Protein AF-A0A6D1AI35-F1 (afdb_monomer)

Nearest PDB structures (foldseek):
  6t7o-assembly1_B  TM=9.583E-01  e=1.333E-06  Staphylococcus aureus subsp. aureus NCTC 8325
  3ka5-assembly1_A  TM=9.749E-01  e=4.768E-06  Clostridium acetobutylicum
  3k2t-assembly1_A  TM=9.966E-01  e=1.502E-05  Listeria monocytogenes
  5nko-assembly1_B  TM=9.038E-01  e=4.197E-06  Staphylococcus aureus subsp. aureus NCTC 8325
  3lyv-assembly1_B-2  TM=9.192E-01  e=2.840E-05  Streptococcus pyogenes serotype M6

Structure (mmCIF, N/CA/C/O backbone):
data_AF-A0A6D1AI35-F1
#
_entry.id   AF-A0A6D1AI35-F1
#
loop_
_atom_site.group_PDB
_atom_site.id
_atom_site.type_symbol
_atom_site.label_atom_id
_atom_site.label_alt_id
_atom_site.label_comp_id
_atom_site.label_asym_id
_atom_site.label_entity_id
_atom_site.label_seq_id
_atom_site.pd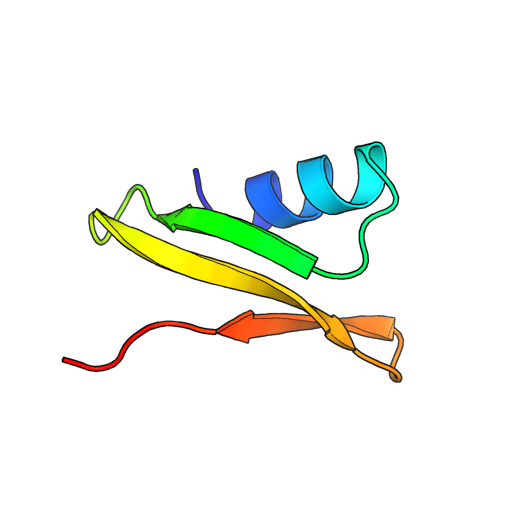bx_PDB_ins_code
_atom_site.Cartn_x
_atom_site.Cartn_y
_atom_site.Cartn_z
_atom_site.occupancy
_atom_site.B_iso_or_equiv
_atom_site.auth_seq_id
_atom_site.auth_comp_id
_atom_site.auth_asym_id
_atom_site.auth_atom_id
_atom_site.pdbx_PDB_model_num
ATOM 1 N N . MET A 1 1 ? 5.694 6.638 -6.127 1.00 89.06 1 MET A N 1
ATOM 2 C CA . MET A 1 1 ? 4.867 6.834 -4.935 1.00 89.06 1 MET A CA 1
ATOM 3 C C . MET A 1 1 ? 5.377 5.888 -3.874 1.00 89.06 1 MET A C 1
ATOM 5 O O . MET A 1 1 ? 5.577 4.711 -4.174 1.00 89.06 1 MET A O 1
ATOM 9 N N . ASP A 1 2 ? 5.662 6.417 -2.694 1.00 95.50 2 ASP A N 1
ATOM 10 C CA . ASP A 1 2 ? 5.942 5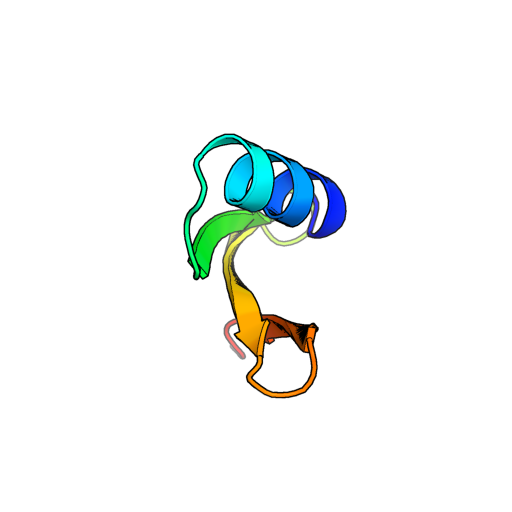.613 -1.507 1.00 95.50 2 ASP A CA 1
ATOM 11 C C . ASP A 1 2 ? 4.635 5.303 -0.751 1.00 95.50 2 ASP A C 1
ATOM 13 O O . ASP A 1 2 ? 3.541 5.722 -1.141 1.00 95.50 2 ASP A O 1
ATOM 17 N N . SER A 1 3 ? 4.730 4.519 0.318 1.00 95.50 3 S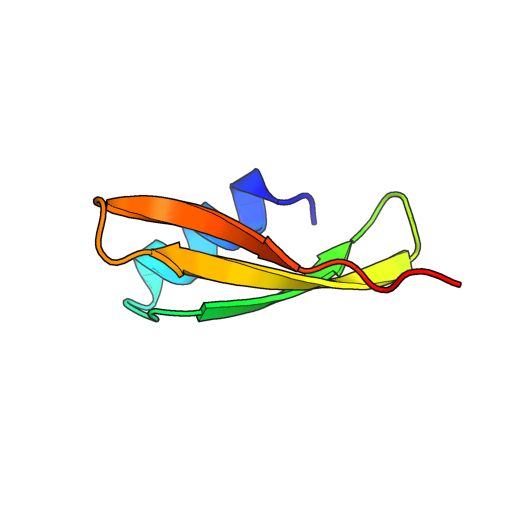ER A N 1
ATOM 18 C CA . SER A 1 3 ? 3.563 4.131 1.111 1.00 95.50 3 SER A CA 1
ATOM 19 C C . SER A 1 3 ? 2.934 5.298 1.885 1.00 95.50 3 SER A C 1
ATOM 21 O O . SER A 1 3 ? 1.725 5.272 2.121 1.00 95.50 3 SER A O 1
ATOM 23 N N . GLU A 1 4 ? 3.695 6.331 2.254 1.00 96.25 4 GLU A N 1
ATOM 24 C CA . GLU A 1 4 ? 3.186 7.491 2.994 1.00 96.25 4 GLU A CA 1
ATOM 25 C C . GLU A 1 4 ? 2.329 8.389 2.097 1.00 96.25 4 GLU A C 1
ATOM 27 O O . GLU A 1 4 ? 1.219 8.778 2.473 1.00 96.25 4 GLU A O 1
ATOM 32 N N . GLU A 1 5 ? 2.794 8.648 0.877 1.00 96.88 5 GLU A N 1
ATOM 33 C CA . GLU A 1 5 ? 2.052 9.376 -0.148 1.00 96.88 5 GLU A CA 1
ATOM 34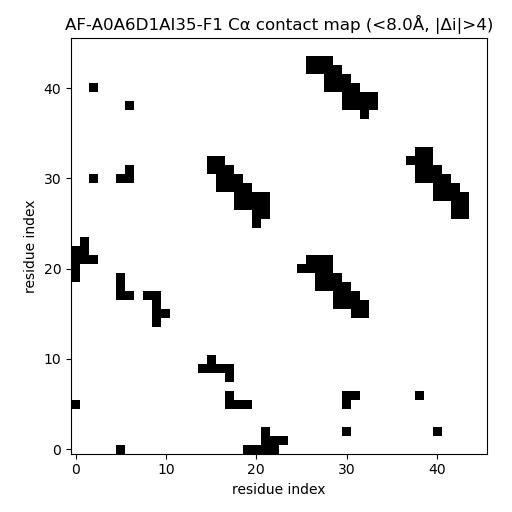 C C . GLU A 1 5 ? 0.758 8.631 -0.519 1.00 96.88 5 GLU A C 1
ATOM 36 O O . GLU A 1 5 ? -0.312 9.241 -0.610 1.00 96.88 5 GLU A O 1
ATOM 41 N N . ALA A 1 6 ? 0.822 7.301 -0.642 1.00 97.12 6 ALA A N 1
ATOM 42 C CA . ALA A 1 6 ? -0.353 6.467 -0.881 1.00 97.12 6 ALA A CA 1
ATOM 43 C C . ALA A 1 6 ? -1.383 6.569 0.262 1.00 97.12 6 ALA A C 1
ATOM 45 O O . ALA A 1 6 ? -2.584 6.681 0.006 1.00 97.12 6 ALA A O 1
ATOM 46 N N . ILE A 1 7 ? -0.936 6.584 1.526 1.00 96.88 7 ILE A N 1
ATOM 47 C CA . ILE A 1 7 ? -1.812 6.779 2.696 1.00 96.88 7 ILE A CA 1
ATOM 48 C C . ILE A 1 7 ? -2.455 8.170 2.673 1.00 96.88 7 ILE A C 1
ATOM 50 O O . ILE A 1 7 ? -3.652 8.298 2.948 1.00 96.88 7 ILE A O 1
ATOM 54 N N . LEU A 1 8 ? -1.692 9.215 2.340 1.00 96.62 8 LEU A N 1
ATOM 55 C CA . LEU A 1 8 ? -2.216 10.576 2.247 1.00 96.62 8 LEU A CA 1
ATOM 56 C C . LEU A 1 8 ? -3.339 10.662 1.206 1.00 96.62 8 LEU A C 1
ATOM 58 O O . LEU A 1 8 ? -4.429 11.145 1.518 1.00 96.62 8 LEU A O 1
ATOM 62 N N . GLN A 1 9 ? -3.107 10.138 0.001 1.00 96.75 9 GLN A N 1
ATOM 63 C CA . GLN A 1 9 ? -4.111 10.130 -1.066 1.00 96.75 9 GLN A CA 1
ATOM 64 C C . GLN A 1 9 ? -5.335 9.283 -0.696 1.00 96.75 9 GLN A C 1
ATOM 66 O O . GLN A 1 9 ? -6.470 9.724 -0.894 1.00 96.75 9 GLN A O 1
ATOM 71 N N . MET A 1 10 ? -5.128 8.113 -0.080 1.00 96.50 10 MET A N 1
ATOM 72 C CA . MET A 1 10 ? -6.211 7.274 0.440 1.00 96.50 10 MET A CA 1
ATOM 73 C C . MET A 1 10 ? -7.119 8.055 1.400 1.00 96.50 10 MET A C 1
ATOM 75 O O . MET A 1 10 ? -8.345 8.010 1.271 1.00 96.50 10 MET A O 1
ATOM 79 N N . ASN A 1 11 ? -6.522 8.801 2.335 1.00 95.81 11 AS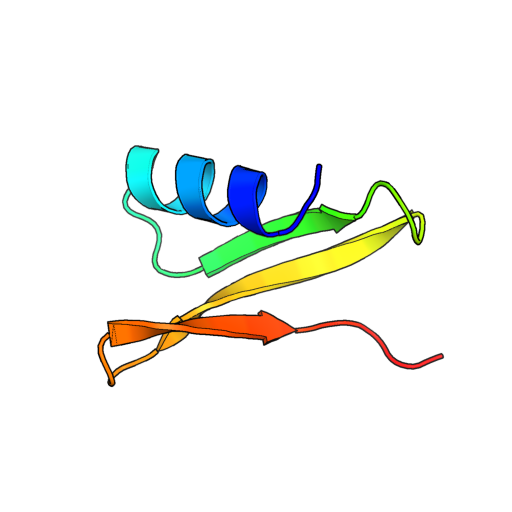N A N 1
ATOM 80 C CA . ASN A 1 11 ? -7.248 9.592 3.326 1.00 95.81 11 ASN A CA 1
ATOM 81 C C . ASN A 1 11 ? -7.992 10.778 2.701 1.00 95.81 11 ASN A C 1
ATOM 83 O O . ASN A 1 11 ? -9.130 11.043 3.083 1.00 95.81 11 ASN A O 1
ATOM 87 N N . MET A 1 12 ? -7.386 11.465 1.727 1.00 96.00 12 MET A N 1
ATOM 88 C CA . MET A 1 12 ? -8.024 12.585 1.019 1.00 96.00 12 MET A CA 1
ATOM 89 C C . MET A 1 12 ? -9.267 12.152 0.239 1.00 96.00 12 MET A C 1
ATOM 91 O O . MET A 1 12 ? -10.234 12.905 0.148 1.00 96.00 12 MET A O 1
ATOM 95 N N . LEU A 1 13 ? -9.250 10.936 -0.304 1.00 95.25 13 LEU A N 1
ATOM 96 C CA . LEU A 1 13 ? -10.379 10.353 -1.026 1.00 95.25 13 LEU A CA 1
ATOM 97 C C . LEU A 1 13 ? -11.387 9.648 -0.100 1.00 95.25 13 LEU A C 1
ATOM 99 O O . LEU A 1 13 ? -12.463 9.254 -0.546 1.00 95.25 13 LEU A O 1
ATOM 103 N N . GLY A 1 14 ? -11.056 9.471 1.183 1.00 94.25 14 GLY A N 1
ATOM 104 C CA . GLY A 1 14 ? -11.896 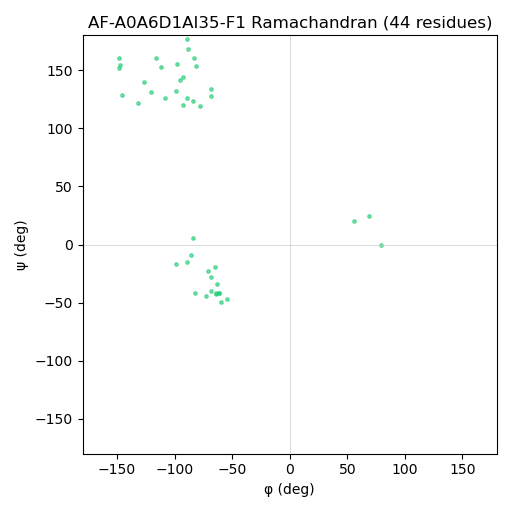8.761 2.147 1.00 94.25 14 GLY A CA 1
ATOM 105 C C . GLY A 1 14 ? -12.009 7.254 1.884 1.00 94.25 14 GLY A C 1
ATOM 106 O O . GLY A 1 14 ? -12.992 6.632 2.293 1.00 94.25 14 GLY A O 1
ATOM 107 N N . HIS A 1 15 ? -11.031 6.650 1.203 1.00 95.62 15 HIS A N 1
ATOM 108 C CA . HIS A 1 15 ? -11.011 5.209 0.960 1.00 95.62 15 HIS A CA 1
ATOM 109 C C . HIS A 1 15 ? -10.461 4.436 2.167 1.00 95.62 15 HIS A C 1
ATOM 111 O O . HIS A 1 15 ? -9.665 4.938 2.955 1.00 95.62 15 HIS A O 1
ATOM 117 N N . ASN A 1 16 ? -10.876 3.174 2.306 1.00 95.06 16 ASN A N 1
ATOM 118 C CA . ASN A 1 16 ? -10.318 2.264 3.315 1.00 95.06 16 ASN A CA 1
ATOM 119 C C . ASN A 1 16 ? -9.092 1.491 2.805 1.00 95.06 16 ASN A C 1
ATOM 121 O O . ASN A 1 16 ? -8.389 0.882 3.607 1.00 95.06 16 ASN A O 1
ATOM 125 N N . PHE A 1 17 ? -8.862 1.483 1.492 1.00 97.19 17 PHE A N 1
ATOM 126 C CA . PHE A 1 17 ? -7.700 0.885 0.848 1.00 97.19 17 PHE A CA 1
ATOM 127 C C . PHE A 1 17 ? -7.326 1.688 -0.398 1.00 97.19 17 PHE A C 1
ATOM 129 O O . PHE A 1 17 ? -8.184 2.339 -0.997 1.00 97.19 17 PHE A O 1
ATOM 136 N N . PHE A 1 18 ? -6.060 1.631 -0.796 1.00 97.62 18 PHE A N 1
ATOM 137 C CA . PHE A 1 18 ? -5.540 2.320 -1.969 1.00 97.62 18 PHE A CA 1
ATOM 138 C C . PHE A 1 18 ? -4.452 1.482 -2.633 1.00 97.62 18 PHE A C 1
ATOM 140 O O . PHE A 1 18 ? -3.525 1.007 -1.976 1.00 97.62 18 PHE A O 1
ATOM 147 N N . VAL A 1 19 ? -4.601 1.280 -3.940 1.00 97.06 19 VAL A N 1
ATOM 148 C CA . VAL A 1 19 ? -3.684 0.501 -4.777 1.00 97.06 19 VAL A CA 1
ATOM 149 C C . VAL A 1 19 ? -2.752 1.470 -5.487 1.00 97.06 19 VAL A C 1
ATOM 151 O O . VAL A 1 19 ? -3.215 2.448 -6.071 1.00 97.06 19 VAL A O 1
ATOM 154 N N . PHE A 1 20 ? -1.454 1.196 -5.461 1.00 97.19 20 PHE A N 1
ATOM 155 C CA . PHE A 1 20 ? -0.448 2.050 -6.081 1.00 97.19 20 PHE A CA 1
ATOM 156 C C . PHE A 1 20 ? 0.739 1.230 -6.586 1.00 97.19 20 PHE A C 1
ATOM 158 O O . PHE A 1 20 ? 0.962 0.100 -6.156 1.00 97.19 20 PHE A O 1
ATOM 165 N N . THR A 1 21 ? 1.516 1.808 -7.499 1.00 97.31 21 THR A N 1
ATOM 166 C CA . THR A 1 21 ? 2.806 1.244 -7.908 1.00 97.31 21 THR A CA 1
ATOM 167 C C . THR A 1 21 ? 3.904 1.860 -7.051 1.00 97.31 21 THR A C 1
ATOM 169 O O . THR A 1 21 ? 4.085 3.084 -7.055 1.00 97.31 21 THR A O 1
ATOM 172 N N . ASN A 1 22 ? 4.629 1.020 -6.314 1.00 96.31 22 ASN A N 1
ATOM 173 C CA . ASN A 1 22 ? 5.755 1.449 -5.497 1.00 96.31 22 ASN A CA 1
ATOM 174 C C . ASN A 1 22 ? 6.906 1.904 -6.413 1.00 96.31 22 ASN A C 1
ATOM 176 O O . ASN A 1 22 ? 7.291 1.187 -7.333 1.00 96.31 22 ASN A O 1
ATOM 180 N N . ALA A 1 23 ? 7.437 3.108 -6.185 1.00 96.00 23 ALA A N 1
ATOM 181 C CA . ALA A 1 23 ? 8.496 3.672 -7.029 1.00 96.00 23 ALA A CA 1
ATOM 182 C C . ALA A 1 23 ? 9.864 2.992 -6.862 1.00 96.00 23 ALA A C 1
ATOM 184 O O . ALA A 1 23 ? 10.685 3.078 -7.772 1.00 96.00 23 ALA A O 1
ATOM 185 N N . GLU A 1 24 ? 10.119 2.336 -5.730 1.00 93.75 24 GLU A N 1
ATOM 186 C CA . GLU A 1 24 ? 11.390 1.655 -5.470 1.00 93.75 24 GLU A CA 1
ATOM 187 C C . GLU A 1 24 ? 11.425 0.270 -6.118 1.00 93.75 24 GLU A C 1
ATOM 189 O O . GLU A 1 24 ? 12.425 -0.113 -6.721 1.00 93.75 24 GLU A O 1
ATOM 194 N N . THR A 1 25 ? 10.317 -0.472 -6.037 1.00 93.94 25 THR A N 1
ATOM 195 C CA . THR A 1 25 ? 10.237 -1.857 -6.528 1.00 93.94 25 THR A CA 1
ATOM 196 C C . THR A 1 25 ? 9.588 -1.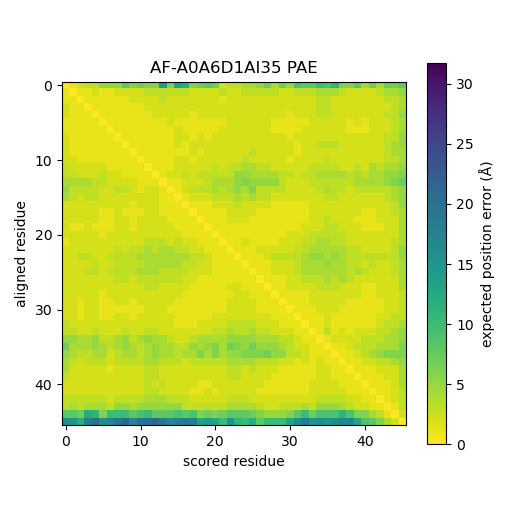976 -7.906 1.00 93.94 25 THR A C 1
ATOM 198 O O . THR A 1 25 ? 9.735 -3.001 -8.562 1.00 93.94 25 THR A O 1
ATOM 201 N N . ASN A 1 26 ? 8.872 -0.944 -8.369 1.00 95.25 26 ASN A N 1
ATOM 202 C CA . ASN A 1 26 ? 7.977 -0.993 -9.534 1.00 95.25 26 ASN A CA 1
ATOM 203 C C . ASN A 1 26 ? 6.888 -2.077 -9.444 1.00 95.25 26 ASN A C 1
ATOM 205 O O . ASN A 1 26 ? 6.298 -2.456 -10.457 1.00 95.25 26 ASN A O 1
ATOM 209 N N . LEU A 1 27 ? 6.587 -2.552 -8.233 1.00 96.06 27 LEU A N 1
ATOM 210 C CA . LEU A 1 27 ? 5.549 -3.545 -7.981 1.00 96.06 27 LEU A CA 1
ATOM 211 C C . LEU A 1 27 ? 4.253 -2.878 -7.516 1.00 96.06 27 LEU A C 1
ATOM 213 O O . LEU A 1 27 ? 4.240 -1.759 -6.995 1.00 96.06 27 LEU A O 1
ATOM 217 N N . THR A 1 28 ? 3.137 -3.571 -7.735 1.00 96.75 28 THR A N 1
ATOM 218 C CA . THR A 1 28 ? 1.828 -3.135 -7.245 1.00 96.75 28 THR A CA 1
ATOM 219 C C . THR A 1 28 ? 1.699 -3.442 -5.761 1.00 96.75 28 THR A C 1
ATOM 221 O O . THR A 1 28 ? 1.684 -4.606 -5.369 1.00 96.75 28 THR A O 1
ATOM 224 N N . ASN A 1 29 ? 1.515 -2.398 -4.962 1.00 97.56 29 ASN A N 1
ATOM 225 C CA . ASN A 1 29 ? 1.321 -2.470 -3.522 1.00 97.56 29 ASN A CA 1
ATOM 226 C C . ASN A 1 29 ? -0.077 -1.954 -3.144 1.00 97.56 29 ASN A C 1
ATOM 228 O O . ASN A 1 29 ? -0.728 -1.222 -3.898 1.00 97.56 29 ASN A O 1
ATOM 232 N N . VAL A 1 30 ? -0.543 -2.321 -1.948 1.00 97.75 30 VAL A N 1
ATOM 233 C CA . VAL A 1 30 ? -1.831 -1.858 -1.407 1.00 97.75 30 VAL A CA 1
ATOM 234 C C . VAL A 1 30 ? -1.656 -1.359 0.019 1.00 97.75 30 VAL A C 1
ATOM 236 O O . VAL A 1 30 ? -1.254 -2.124 0.893 1.00 97.75 30 VAL A O 1
ATOM 239 N N . VAL A 1 31 ? -2.006 -0.100 0.280 1.00 97.56 31 VAL A N 1
ATOM 240 C CA . VAL A 1 31 ? -2.186 0.400 1.652 1.00 97.56 31 VAL A CA 1
ATOM 241 C C . VAL A 1 31 ? -3.645 0.267 2.066 1.00 97.56 31 VAL A C 1
ATOM 243 O O . VAL A 1 31 ? -4.546 0.427 1.244 1.00 97.56 31 VAL A O 1
ATOM 246 N N . TYR A 1 32 ? -3.904 -0.037 3.335 1.00 97.81 32 TYR A N 1
ATOM 247 C CA . TYR A 1 32 ? -5.264 -0.136 3.863 1.00 97.81 32 TYR A CA 1
ATOM 248 C C . TYR A 1 32 ? -5.349 0.270 5.332 1.00 97.81 32 TYR A C 1
ATOM 250 O O . TYR A 1 32 ? -4.396 0.121 6.098 1.00 97.81 32 TYR A O 1
ATOM 258 N N . ARG A 1 33 ? -6.515 0.772 5.742 1.00 96.69 33 ARG A N 1
ATOM 259 C CA . ARG A 1 33 ? -6.814 1.096 7.137 1.00 96.69 33 ARG A CA 1
ATOM 260 C C . ARG A 1 33 ? -7.284 -0.157 7.870 1.00 96.69 33 ARG A C 1
ATOM 262 O O . ARG A 1 33 ? -8.262 -0.793 7.481 1.00 96.69 33 ARG A O 1
ATOM 269 N N . ARG A 1 34 ? -6.595 -0.498 8.953 1.00 95.88 34 ARG A N 1
ATOM 270 C CA . ARG A 1 34 ? -6.940 -1.606 9.846 1.00 95.88 34 ARG A CA 1
ATOM 271 C C . ARG A 1 34 ? -8.002 -1.172 10.856 1.00 95.88 34 ARG A C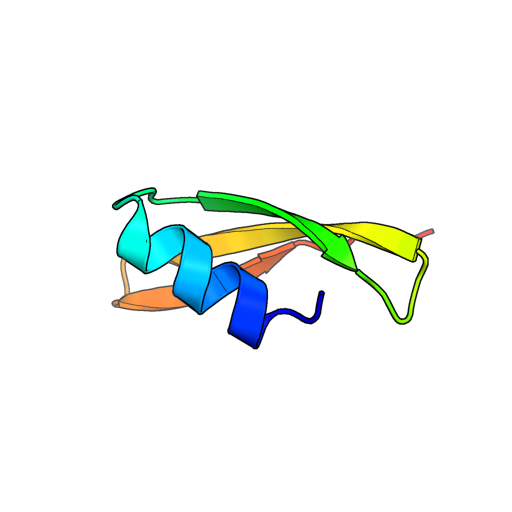 1
ATOM 273 O O . ARG A 1 34 ? -8.149 0.008 11.169 1.00 95.88 34 ARG A O 1
ATOM 280 N N . ASN A 1 35 ? -8.688 -2.152 11.439 1.00 93.81 35 ASN A N 1
ATOM 281 C CA . ASN A 1 35 ? -9.692 -1.915 12.485 1.00 93.81 35 ASN A CA 1
ATOM 282 C C . ASN A 1 35 ? -9.095 -1.328 13.779 1.00 93.81 35 ASN A C 1
ATOM 284 O O . ASN A 1 35 ? -9.823 -0.745 14.573 1.00 93.81 35 ASN A O 1
ATOM 288 N N . ASP A 1 36 ? -7.782 -1.466 13.989 1.00 94.88 36 ASP A N 1
ATOM 289 C CA . ASP A 1 36 ? -7.045 -0.879 15.118 1.00 94.88 36 ASP A CA 1
ATOM 290 C C . ASP A 1 36 ? -6.628 0.589 14.878 1.00 94.88 36 ASP A C 1
ATOM 292 O O . ASP A 1 36 ? -5.907 1.167 15.690 1.00 94.88 36 ASP A O 1
ATOM 296 N N . GLY A 1 37 ? -7.067 1.198 13.769 1.00 91.25 37 GLY A N 1
ATOM 297 C CA . GLY A 1 37 ? -6.755 2.580 13.400 1.00 91.25 37 GLY A CA 1
ATOM 298 C C . GLY A 1 37 ? -5.370 2.774 12.777 1.00 91.25 37 GLY A C 1
ATOM 299 O O . GLY A 1 37 ? -5.033 3.897 12.405 1.00 91.25 37 GLY A O 1
ATOM 300 N N . LYS A 1 38 ? -4.571 1.709 12.636 1.00 95.31 38 LYS A N 1
ATOM 301 C CA . LYS A 1 38 ? -3.267 1.753 11.964 1.00 95.31 38 LYS A CA 1
ATOM 302 C C . LYS A 1 38 ? -3.403 1.496 10.466 1.00 95.31 38 LYS A C 1
ATOM 304 O O . LYS A 1 38 ? -4.431 1.021 9.981 1.00 95.31 38 LYS A O 1
ATOM 309 N N . TYR A 1 39 ? -2.326 1.761 9.738 1.00 96.81 39 TYR A N 1
ATOM 310 C CA . TYR A 1 39 ? -2.208 1.399 8.330 1.00 96.81 39 TYR A CA 1
ATOM 311 C C . TYR A 1 39 ? -1.483 0.062 8.182 1.00 96.81 39 TYR A C 1
ATOM 313 O O . TYR A 1 39 ? -0.555 -0.243 8.932 1.00 96.81 39 TYR A O 1
ATOM 321 N N . GLY A 1 40 ? -1.943 -0.751 7.238 1.00 96.81 40 GLY A N 1
ATOM 322 C CA . GLY A 1 40 ? -1.243 -1.933 6.754 1.00 96.81 40 GLY A CA 1
ATOM 323 C C . GLY A 1 40 ? -0.781 -1.724 5.317 1.00 96.81 40 GLY A C 1
ATOM 324 O O . GLY A 1 40 ? -1.406 -0.974 4.569 1.00 96.81 40 GLY A O 1
ATOM 325 N N . LEU A 1 41 ? 0.295 -2.412 4.947 1.00 96.81 41 LEU A N 1
ATOM 326 C CA . LEU A 1 41 ? 0.838 -2.466 3.595 1.00 96.81 41 LEU A CA 1
ATOM 327 C C . LEU A 1 41 ? 0.837 -3.930 3.143 1.00 96.81 41 LEU A C 1
ATOM 329 O O . LEU A 1 41 ? 1.255 -4.809 3.896 1.00 96.81 41 LEU A O 1
ATOM 333 N N . ILE A 1 42 ? 0.315 -4.188 1.949 1.00 97.19 42 ILE A N 1
ATOM 334 C CA . ILE A 1 42 ? 0.402 -5.475 1.261 1.00 97.19 42 ILE A CA 1
ATOM 335 C C . ILE A 1 42 ? 1.371 -5.288 0.105 1.00 97.19 42 ILE A C 1
ATOM 337 O O . ILE A 1 42 ? 1.180 -4.397 -0.727 1.00 97.19 42 ILE A O 1
ATOM 341 N N . GLU A 1 43 ? 2.380 -6.147 0.065 1.00 95.81 43 GLU A N 1
ATOM 342 C CA . GLU A 1 43 ? 3.407 -6.174 -0.968 1.00 95.81 43 GLU A CA 1
ATOM 343 C C . GLU A 1 43 ? 3.477 -7.590 -1.547 1.00 95.81 43 GLU A C 1
ATOM 345 O O . GLU A 1 43 ? 3.341 -8.563 -0.796 1.00 95.81 43 GLU A O 1
ATOM 350 N N . PRO A 1 44 ? 3.649 -7.733 -2.866 1.00 93.56 44 PRO A N 1
ATOM 351 C CA . PRO A 1 44 ? 3.866 -9.030 -3.478 1.00 93.56 44 PRO A CA 1
ATOM 352 C C . PRO A 1 44 ? 5.239 -9.571 -3.072 1.00 93.56 44 PRO A C 1
ATOM 354 O O . PRO A 1 44 ? 6.246 -8.868 -3.130 1.00 93.56 44 PRO A O 1
ATOM 357 N N . THR A 1 45 ? 5.274 -10.839 -2.674 1.00 84.75 45 THR A N 1
ATOM 358 C CA . THR A 1 45 ? 6.508 -11.621 -2.584 1.00 84.75 45 THR A CA 1
ATOM 359 C C . THR A 1 45 ? 6.731 -12.289 -3.933 1.00 84.75 45 THR A C 1
ATOM 361 O O . THR A 1 45 ? 5.815 -12.961 -4.415 1.00 84.75 45 THR A O 1
ATOM 364 N N . GLU A 1 46 ? 7.900 -12.090 -4.537 1.00 68.06 46 GLU A N 1
ATOM 365 C CA . GLU A 1 46 ? 8.325 -12.881 -5.702 1.00 68.06 46 GLU A CA 1
ATOM 366 C C . GLU A 1 46 ? 8.468 -14.373 -5.366 1.00 68.06 46 GLU A C 1
ATOM 368 O O . GLU A 1 46 ? 8.875 -14.697 -4.223 1.00 68.06 46 GLU A O 1
#

Sequence (46 aa):
MDSEEAILQMNMLGHNFFVFTNAETNLTNVVYRRNDGKYGLIEPTE

Solvent-accessible surface area (backbone atoms only — not comparable to full-atom values): 2816 Å² total; per-residue (Å²): 79,57,73,65,59,46,50,52,54,22,57,77,70,69,46,60,55,38,78,46,56,31,65,89,76,72,42,70,31,35,42,32,62,43,96,86,77,44,78,47,77,49,71,79,80,132

Secondary structure (DSSP, 8-state):
--HHHHHHHHHHHT-SEEEEE-TTT--EEEEEE-TTS-EEEE----

Foldseek 3Di:
DDPVVQVVVCVVVVHQKGWDQHPVPSFIKMWGQDPVRDIDIGGDDD

pLDDT: mean 95.04, std 4.64, range [68.06, 97.81]

Mean predicted aligned error: 2.64 Å

InterPro domains:
  IPR032528 Sigma 54 modulation/S30EA ribosomal protein, C-terminal [PF16321] (1-41)
  IPR038416 Sigma 54 modulation/S30EA ribosomal protein, C-terminal domain superfamily [G3DSA:3.30.505.50] (1-44)
  IPR050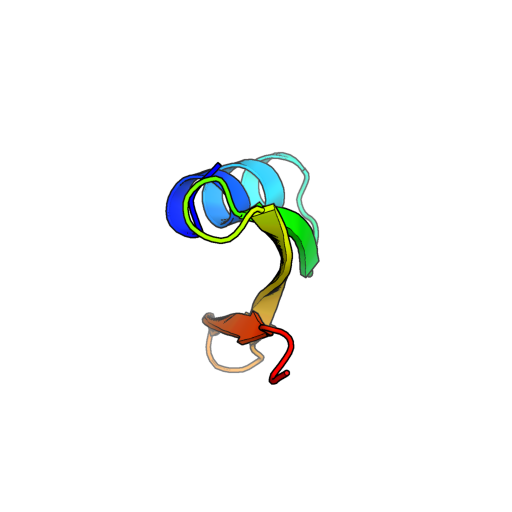574 HPF/YfiA ribosome-associated [PTHR33231] (1-46)

Organism: Escherichia coli (NCBI:txid562)

Radius of gyration: 10.25 Å; Cα contacts (8 Å, |Δi|>4): 71; chains: 1; bounding box: 23×26×25 Å